Protein AF-A0A7S2NE89-F1 (afdb_monomer_lite)

Sequence (117 aa):
MARAVTEALWSLAANGDAECFIARRIFPSLPSYADHFTCAVPMTRIRDIAHRGDIPKHMKDEIKHTLQNKLHRCADPGDLVTLDKLMERVHREGSYSPAFVRELEIFHVELREFFNA

Radius of gyration: 17.18 Å; chains: 1; bounding box: 36×30×45 Å

pLDDT: mean 84.24, std 13.22, range [47.06, 95.75]

Organism: NCBI:txid327968

Foldseek 3Di:
DLVVVLVVLVVQLVPDDVSVVVSVLCQLVRPDPDPVSQDCPLLVLLVVLLVDPQDDPVLSVCSCPLANVCCVPPDDPCSLVVLVVVLVVCVVVVPGDPVSNVSSVVSSVSSCSNNVD

Secondary structure (DSSP, 8-state):
-HHHHHHHHHHHHTT-HHHHHHHHHHGGGS---STTT---HHHHHHHHHHT-TTS-HHHHHHHIIIIIHHHHHH--THHHHHHHHHHHHHHHH--S-HHHHHHHHHHHHHHHHHHT-

Structure (mmCIF, N/CA/C/O backbone):
data_AF-A0A7S2NE89-F1
#
_entry.id   AF-A0A7S2NE89-F1
#
loop_
_atom_site.group_PDB
_atom_site.id
_atom_site.type_symbol
_atom_site.label_atom_id
_atom_site.label_alt_id
_atom_site.label_comp_id
_atom_site.label_asym_id
_atom_site.label_entity_id
_atom_site.label_seq_id
_atom_site.pdbx_PDB_ins_code
_atom_site.Cartn_x
_atom_site.Cartn_y
_atom_site.Cartn_z
_atom_site.occupancy
_atom_site.B_iso_or_equiv
_atom_site.auth_seq_id
_atom_site.auth_comp_id
_atom_site.auth_asym_id
_atom_site.auth_atom_id
_atom_site.pdbx_PDB_model_num
ATOM 1 N N . MET A 1 1 ? 19.391 9.037 -21.451 1.00 52.28 1 MET A N 1
ATOM 2 C CA . MET A 1 1 ? 19.762 7.993 -20.468 1.00 52.28 1 MET A CA 1
ATOM 3 C C . MET A 1 1 ? 18.667 6.949 -20.275 1.00 52.28 1 MET A C 1
ATOM 5 O O . MET A 1 1 ? 18.974 5.789 -20.492 1.00 52.28 1 MET A O 1
ATOM 9 N N . ALA A 1 2 ? 17.414 7.318 -19.965 1.00 58.62 2 ALA A N 1
ATOM 10 C CA . ALA A 1 2 ? 16.331 6.351 -19.705 1.00 58.62 2 ALA A CA 1
ATOM 11 C C . ALA A 1 2 ? 16.148 5.279 -20.805 1.00 58.62 2 ALA A C 1
ATOM 13 O O . ALA A 1 2 ? 16.130 4.096 -20.495 1.00 58.62 2 ALA A O 1
ATOM 14 N N . ARG A 1 3 ? 16.149 5.669 -22.092 1.00 65.62 3 ARG A N 1
ATOM 15 C CA . ARG A 1 3 ? 15.989 4.733 -23.226 1.00 65.62 3 ARG A CA 1
ATOM 16 C C . ARG A 1 3 ? 17.047 3.622 -23.275 1.00 65.62 3 ARG A C 1
ATOM 18 O O . ARG A 1 3 ? 16.712 2.482 -23.558 1.00 65.62 3 ARG A O 1
ATOM 25 N N . ALA A 1 4 ? 18.303 3.946 -22.966 1.00 75.00 4 ALA A N 1
ATOM 26 C CA . ALA A 1 4 ? 19.394 2.971 -22.990 1.00 75.00 4 ALA A CA 1
ATOM 27 C C . ALA A 1 4 ? 19.259 1.935 -21.862 1.00 75.00 4 ALA A C 1
ATOM 29 O O . ALA A 1 4 ? 19.558 0.764 -22.061 1.00 75.00 4 ALA A O 1
ATOM 30 N N . VAL A 1 5 ? 18.759 2.360 -20.696 1.00 74.25 5 VAL A N 1
ATOM 31 C CA . VAL A 1 5 ? 18.491 1.466 -19.561 1.00 74.25 5 VAL A CA 1
ATOM 32 C C . VAL A 1 5 ? 17.315 0.540 -19.875 1.00 74.25 5 VAL A C 1
ATOM 34 O O . VAL A 1 5 ? 17.406 -0.662 -19.648 1.00 74.25 5 VAL A O 1
ATOM 37 N N . THR A 1 6 ? 16.239 1.072 -20.462 1.00 76.69 6 THR A N 1
ATOM 38 C CA . THR A 1 6 ? 15.075 0.272 -20.868 1.00 76.69 6 THR A CA 1
ATOM 39 C C . THR A 1 6 ? 15.431 -0.748 -21.955 1.00 76.69 6 THR A C 1
ATOM 41 O O . THR A 1 6 ? 15.019 -1.899 -21.858 1.00 76.69 6 THR A O 1
ATOM 44 N N . GLU A 1 7 ? 16.229 -0.370 -22.960 1.00 83.06 7 GLU A N 1
ATOM 45 C CA . GLU A 1 7 ? 16.689 -1.299 -24.006 1.00 83.06 7 GLU A CA 1
ATOM 46 C C . GLU A 1 7 ? 17.625 -2.384 -23.452 1.00 83.06 7 GLU A C 1
ATOM 48 O O . GLU A 1 7 ? 17.502 -3.550 -23.828 1.00 83.06 7 GLU A O 1
ATOM 53 N N . ALA A 1 8 ? 18.501 -2.045 -22.500 1.00 85.25 8 ALA A N 1
ATOM 54 C CA . ALA A 1 8 ? 19.349 -3.028 -21.827 1.00 85.25 8 ALA A CA 1
ATOM 55 C C . ALA A 1 8 ? 18.532 -4.040 -21.002 1.00 85.25 8 ALA A C 1
ATOM 57 O O . ALA A 1 8 ? 18.834 -5.231 -21.020 1.00 85.25 8 ALA A O 1
ATOM 58 N N . LEU A 1 9 ? 17.471 -3.593 -20.323 1.00 84.00 9 LEU A N 1
ATOM 59 C CA . LEU A 1 9 ? 16.569 -4.469 -19.566 1.00 84.00 9 LEU A CA 1
ATOM 60 C C . LEU A 1 9 ? 15.722 -5.375 -20.459 1.00 84.00 9 LEU A C 1
ATOM 62 O O . LEU A 1 9 ? 15.516 -6.537 -20.118 1.00 84.00 9 LEU A O 1
ATOM 66 N N . TRP A 1 10 ? 15.276 -4.883 -21.616 1.00 85.88 10 TRP A N 1
ATOM 67 C CA . TRP A 1 10 ? 14.619 -5.728 -22.615 1.00 85.88 10 TRP A CA 1
ATOM 68 C C . TRP A 1 10 ? 15.562 -6.779 -23.197 1.00 85.88 10 TRP A C 1
ATOM 70 O O . TRP A 1 10 ? 15.166 -7.931 -23.350 1.00 85.88 10 TRP A O 1
ATOM 80 N N . SER A 1 11 ? 16.814 -6.401 -23.463 1.00 90.69 11 SER A N 1
ATOM 81 C CA . SER A 1 11 ? 17.854 -7.335 -23.899 1.00 90.69 11 SER A CA 1
ATOM 82 C C . SER A 1 11 ? 18.132 -8.406 -22.837 1.00 90.69 11 SER A C 1
ATOM 84 O O . SER A 1 11 ? 18.209 -9.587 -23.158 1.00 90.69 11 SER A O 1
ATOM 86 N N . LEU A 1 12 ? 18.182 -8.020 -21.556 1.00 88.00 12 LEU A N 1
ATOM 87 C CA . LEU A 1 12 ? 18.294 -8.962 -20.441 1.00 88.00 12 LEU A CA 1
ATOM 88 C C . LEU A 1 12 ? 17.102 -9.930 -20.404 1.00 88.00 12 LEU A C 1
ATOM 90 O O . LEU A 1 12 ? 17.303 -11.138 -20.342 1.00 88.00 12 LEU A O 1
ATOM 94 N N . ALA A 1 13 ? 15.873 -9.415 -20.490 1.00 86.81 13 ALA A N 1
ATOM 95 C CA . ALA A 1 13 ? 14.650 -10.214 -20.398 1.00 86.81 13 ALA A CA 1
ATOM 96 C C . ALA A 1 13 ? 14.521 -11.287 -21.493 1.00 86.81 13 ALA A C 1
ATOM 98 O O . ALA A 1 13 ? 13.824 -12.278 -21.290 1.00 86.81 13 ALA A O 1
ATOM 99 N N . ALA A 1 14 ? 15.172 -11.094 -22.644 1.00 90.25 14 ALA A N 1
ATOM 100 C CA . ALA A 1 14 ? 15.155 -12.037 -23.759 1.00 90.25 14 ALA A CA 1
ATOM 101 C C . ALA A 1 14 ? 16.075 -13.258 -23.558 1.00 90.25 14 ALA A C 1
ATOM 103 O O . ALA A 1 14 ? 16.007 -14.198 -24.348 1.00 90.25 14 ALA A O 1
ATOM 104 N N . ASN A 1 15 ? 16.923 -13.259 -22.524 1.00 90.88 15 ASN A N 1
ATOM 105 C CA . ASN A 1 15 ? 17.956 -14.282 -22.341 1.00 90.88 15 ASN A CA 1
ATOM 106 C C . ASN A 1 15 ? 17.464 -15.567 -21.656 1.00 90.88 15 ASN A C 1
ATOM 108 O O . ASN A 1 15 ? 18.140 -16.590 -21.752 1.00 90.88 15 ASN A O 1
ATOM 112 N N . GLY A 1 16 ? 16.303 -15.542 -20.997 1.00 87.81 16 GLY A N 1
ATOM 113 C CA . GLY A 1 16 ? 15.769 -16.707 -20.292 1.00 87.81 16 GLY A CA 1
ATOM 114 C C . GLY A 1 16 ? 14.691 -16.362 -19.268 1.00 87.81 16 GLY A C 1
ATOM 115 O O . GLY A 1 16 ? 14.394 -15.194 -19.010 1.00 87.81 16 GLY A O 1
ATOM 116 N N . ASP A 1 17 ? 14.083 -17.392 -18.675 1.00 82.50 17 ASP A N 1
ATOM 117 C CA . ASP A 1 17 ? 12.978 -17.233 -17.719 1.00 82.50 17 ASP A CA 1
ATOM 118 C C . ASP A 1 17 ? 13.415 -16.533 -16.423 1.00 82.50 17 ASP A C 1
ATOM 120 O O . ASP A 1 17 ? 12.673 -15.716 -15.869 1.00 82.50 17 ASP A O 1
ATOM 124 N N . ALA A 1 18 ? 14.631 -16.817 -15.950 1.00 83.56 18 ALA A N 1
ATOM 125 C CA . ALA A 1 18 ? 15.189 -16.192 -14.754 1.00 83.56 18 ALA A CA 1
ATOM 126 C C . ALA A 1 18 ? 15.463 -14.698 -14.989 1.00 83.56 18 ALA A C 1
ATOM 128 O O . ALA A 1 18 ? 15.107 -13.850 -14.170 1.00 83.56 18 ALA A O 1
ATOM 129 N N . GLU A 1 19 ? 16.031 -14.357 -16.140 1.00 87.62 19 GLU A N 1
ATOM 130 C CA . GLU A 1 19 ? 16.321 -12.991 -16.552 1.00 87.62 19 GLU A CA 1
ATOM 131 C C . GLU A 1 19 ? 15.036 -12.206 -16.833 1.00 87.62 19 GLU A C 1
ATOM 133 O O . GLU A 1 19 ? 14.932 -11.033 -16.468 1.00 87.62 19 GLU A O 1
ATOM 138 N N . CYS A 1 20 ? 14.014 -12.861 -17.393 1.00 77.19 20 CYS A N 1
ATOM 139 C CA . CYS A 1 20 ? 12.679 -12.293 -17.553 1.00 77.19 20 CYS A CA 1
ATOM 140 C C . CYS A 1 20 ? 12.040 -11.969 -16.193 1.00 77.19 20 CYS A C 1
ATOM 142 O O . CYS A 1 20 ? 11.472 -10.888 -16.011 1.00 77.19 20 CYS A O 1
ATOM 144 N N . PHE A 1 21 ? 12.167 -12.864 -15.209 1.00 79.56 21 PHE A N 1
ATOM 145 C CA . PHE A 1 21 ? 11.697 -12.624 -13.844 1.00 79.56 21 PHE A CA 1
ATOM 146 C C . PHE A 1 21 ? 12.410 -11.431 -13.184 1.00 79.56 21 PHE A C 1
ATOM 148 O O . PHE A 1 21 ? 11.752 -10.568 -12.600 1.00 79.56 21 PHE A O 1
ATOM 155 N N . ILE A 1 22 ? 13.736 -11.336 -13.326 1.00 82.88 22 ILE A N 1
ATOM 156 C CA . ILE A 1 22 ? 14.534 -10.215 -12.803 1.00 82.88 22 ILE A CA 1
ATOM 157 C C . ILE A 1 22 ? 14.135 -8.898 -13.482 1.00 82.88 22 ILE A C 1
ATOM 159 O O . ILE A 1 22 ? 13.887 -7.903 -12.802 1.00 82.88 22 ILE A O 1
ATOM 163 N N . ALA A 1 23 ? 14.001 -8.882 -14.810 1.00 84.62 23 ALA A N 1
ATOM 164 C CA . ALA A 1 23 ? 13.596 -7.686 -15.543 1.00 84.62 23 ALA A CA 1
ATOM 165 C C . ALA A 1 23 ? 12.205 -7.196 -15.106 1.00 84.62 23 ALA A C 1
ATOM 167 O O . ALA A 1 23 ? 12.025 -6.002 -14.873 1.00 84.62 23 ALA A O 1
ATOM 168 N N . ARG A 1 24 ? 11.241 -8.107 -14.893 1.00 75.31 24 ARG A N 1
ATOM 169 C CA . ARG A 1 24 ? 9.901 -7.779 -14.362 1.00 75.31 24 ARG A CA 1
ATOM 170 C C . ARG A 1 24 ? 9.932 -7.128 -12.980 1.00 75.31 24 ARG A C 1
ATOM 172 O O . ARG A 1 24 ? 9.042 -6.342 -12.682 1.00 75.31 24 ARG A O 1
ATOM 179 N N . ARG A 1 25 ? 10.931 -7.438 -12.149 1.00 79.81 25 ARG A N 1
ATOM 180 C CA . ARG A 1 25 ? 11.127 -6.802 -10.835 1.00 79.81 25 ARG A CA 1
ATOM 181 C C . ARG A 1 25 ? 11.728 -5.401 -10.947 1.00 79.81 25 ARG A C 1
ATOM 183 O O . ARG A 1 25 ? 11.393 -4.552 -10.138 1.00 79.81 25 ARG A O 1
ATOM 190 N N . ILE A 1 26 ? 12.587 -5.162 -11.938 1.00 79.94 26 ILE A N 1
ATOM 191 C CA . ILE A 1 26 ? 13.295 -3.883 -12.121 1.00 79.94 26 ILE A CA 1
ATOM 192 C C . ILE A 1 26 ? 12.453 -2.871 -12.911 1.00 79.94 26 ILE A C 1
ATOM 194 O O . ILE A 1 26 ? 12.540 -1.669 -12.677 1.00 79.94 26 ILE A O 1
ATOM 198 N N . PHE A 1 27 ? 11.632 -3.337 -13.854 1.00 73.00 27 PHE A N 1
ATOM 199 C CA . PHE A 1 27 ? 10.820 -2.486 -14.725 1.00 73.00 27 PHE A CA 1
ATOM 200 C C . PHE A 1 27 ? 9.916 -1.478 -13.979 1.00 73.00 27 PHE A C 1
ATOM 202 O O . PHE A 1 27 ? 9.929 -0.311 -14.367 1.00 73.00 27 PHE A O 1
ATOM 209 N N . PRO A 1 28 ? 9.185 -1.858 -12.912 1.00 69.44 28 PRO A N 1
ATOM 210 C CA . PRO A 1 28 ? 8.387 -0.924 -12.107 1.00 69.44 28 PRO A CA 1
ATOM 211 C C . PRO A 1 28 ? 9.225 0.090 -11.313 1.00 69.44 28 PRO A C 1
ATOM 213 O O . PRO A 1 28 ? 8.739 1.164 -10.974 1.00 69.44 28 PRO A O 1
ATOM 216 N N . SER A 1 29 ? 10.489 -0.238 -11.024 1.00 69.06 29 SER A N 1
ATOM 217 C CA . SER A 1 29 ? 11.436 0.636 -10.321 1.00 69.06 29 SER A CA 1
ATOM 218 C C . SER A 1 29 ? 12.041 1.711 -11.220 1.00 69.06 29 SER A C 1
ATOM 220 O O . SER A 1 29 ? 12.646 2.669 -10.735 1.00 69.06 29 SER A O 1
ATOM 222 N N . LEU A 1 30 ? 11.923 1.550 -12.541 1.00 67.19 30 LEU A N 1
ATOM 223 C CA . LEU A 1 30 ? 12.339 2.573 -13.483 1.00 67.19 30 LEU A CA 1
ATOM 224 C C . LEU A 1 30 ? 11.302 3.699 -13.505 1.00 67.19 30 LEU A C 1
ATOM 226 O O . LEU A 1 30 ? 10.107 3.422 -13.581 1.00 67.19 30 LEU A O 1
ATOM 230 N N . PRO A 1 31 ? 11.730 4.973 -13.524 1.00 55.16 31 PRO A N 1
ATOM 231 C CA . PRO A 1 31 ? 10.815 6.090 -13.694 1.00 55.16 31 PRO A CA 1
ATOM 232 C C . PRO A 1 31 ? 10.163 5.992 -15.078 1.00 55.16 31 PRO A C 1
ATOM 234 O O . PRO A 1 31 ? 10.752 6.371 -16.093 1.00 55.16 31 PRO A O 1
ATOM 237 N N . SER A 1 32 ? 8.954 5.441 -15.122 1.00 51.84 32 SER A N 1
ATOM 238 C CA . SER A 1 32 ? 8.167 5.269 -16.333 1.00 51.84 32 SER A CA 1
ATOM 239 C C . SER A 1 32 ? 6.744 5.742 -16.076 1.00 51.84 32 SER A C 1
ATOM 241 O O . SER A 1 32 ? 6.059 5.248 -15.189 1.00 51.84 32 SER A O 1
ATOM 243 N N . TYR A 1 33 ? 6.303 6.711 -16.875 1.00 47.06 33 TYR A N 1
ATOM 244 C CA . TYR A 1 33 ? 4.945 7.260 -16.849 1.00 47.06 33 TYR A CA 1
ATOM 245 C C . TYR A 1 33 ? 3.936 6.392 -17.628 1.00 47.06 33 TYR A C 1
ATOM 247 O O . TYR A 1 33 ? 2.855 6.872 -17.954 1.00 47.06 33 TYR A O 1
ATOM 255 N N . ALA A 1 34 ? 4.287 5.154 -18.002 1.00 51.22 34 ALA A N 1
ATOM 256 C CA . ALA A 1 34 ? 3.401 4.274 -18.763 1.00 51.22 34 ALA A CA 1
ATOM 257 C C . ALA A 1 34 ? 2.659 3.286 -17.847 1.00 51.22 34 ALA A C 1
ATOM 259 O O . ALA A 1 34 ? 3.277 2.628 -17.012 1.00 51.22 34 ALA A O 1
ATOM 260 N N . ASP A 1 35 ? 1.348 3.136 -18.063 1.00 47.28 35 ASP A N 1
ATOM 261 C CA . ASP A 1 35 ? 0.408 2.434 -17.168 1.00 47.28 35 ASP A CA 1
ATOM 262 C C . ASP A 1 35 ? 0.765 0.968 -16.845 1.00 47.28 35 ASP A C 1
ATOM 264 O O . ASP A 1 35 ? 0.370 0.428 -15.815 1.00 47.28 35 ASP A O 1
ATOM 268 N N . HIS A 1 36 ? 1.540 0.300 -17.701 1.00 48.81 36 HIS A N 1
ATOM 269 C CA . HIS A 1 36 ? 1.990 -1.081 -17.476 1.00 48.81 36 HIS A CA 1
ATOM 270 C C . HIS A 1 36 ? 3.199 -1.192 -16.531 1.00 48.81 36 HIS A C 1
ATOM 272 O O . HIS A 1 36 ? 3.551 -2.298 -16.124 1.00 48.81 36 HIS A O 1
ATOM 278 N N . PHE A 1 37 ? 3.821 -0.065 -16.172 1.00 49.16 37 PHE A N 1
ATOM 279 C CA . PHE A 1 37 ? 4.870 0.030 -15.153 1.00 49.16 37 PHE A CA 1
ATOM 280 C C . PHE A 1 37 ? 4.384 0.708 -13.864 1.00 49.16 37 PHE A C 1
ATOM 282 O O . PHE A 1 37 ? 5.104 0.712 -12.870 1.00 49.16 37 PHE A O 1
ATOM 289 N N . THR A 1 38 ? 3.163 1.252 -13.843 1.00 51.03 38 THR A N 1
ATOM 290 C CA . THR A 1 38 ? 2.572 1.850 -12.642 1.00 51.03 38 THR A CA 1
ATOM 291 C C . THR A 1 38 ? 1.912 0.779 -11.774 1.00 51.03 38 THR A C 1
ATOM 293 O O . THR A 1 38 ? 0.938 0.147 -12.182 1.00 51.03 38 THR A O 1
ATOM 296 N N . CYS A 1 39 ? 2.402 0.578 -10.550 1.00 57.09 39 CYS A N 1
ATOM 297 C CA . CYS A 1 39 ? 1.754 -0.309 -9.584 1.00 57.09 39 CYS A CA 1
ATOM 298 C C . CYS A 1 39 ? 0.618 0.442 -8.861 1.00 57.09 39 CYS A C 1
ATOM 300 O O . CYS A 1 39 ? 0.846 1.162 -7.893 1.00 57.09 39 CYS A O 1
ATOM 302 N N . ALA A 1 40 ? -0.624 0.284 -9.334 1.00 61.56 40 ALA A N 1
ATOM 303 C CA . ALA A 1 40 ? -1.819 0.869 -8.702 1.00 61.56 40 ALA A CA 1
ATOM 304 C C . ALA A 1 40 ? -2.331 0.075 -7.476 1.00 61.56 40 ALA A C 1
ATOM 306 O O . ALA A 1 40 ? -3.296 0.475 -6.813 1.00 61.56 40 ALA A O 1
ATOM 307 N N . VAL A 1 41 ? -1.704 -1.066 -7.179 1.00 68.12 41 VAL A N 1
ATOM 308 C CA . VAL A 1 41 ? -2.140 -2.024 -6.153 1.00 68.12 41 VAL A CA 1
ATOM 309 C C . VAL A 1 41 ? -2.136 -1.429 -4.733 1.00 68.12 41 VAL A C 1
ATOM 311 O O . VAL A 1 41 ? -3.195 -1.439 -4.101 1.00 68.12 41 VAL A O 1
ATOM 314 N N . PRO A 1 42 ? -1.052 -0.798 -4.233 1.00 78.44 42 PRO A N 1
ATOM 315 C CA . PRO A 1 42 ? -1.062 -0.242 -2.877 1.00 78.44 42 PRO A CA 1
ATOM 316 C C . PRO A 1 42 ? -2.116 0.861 -2.702 1.00 78.44 42 PRO A C 1
ATOM 318 O O . PRO A 1 42 ? -2.735 0.970 -1.644 1.00 78.44 42 PRO A O 1
ATOM 321 N N . MET A 1 43 ? -2.390 1.654 -3.747 1.00 85.44 43 MET A N 1
ATOM 322 C CA . MET A 1 43 ? -3.365 2.753 -3.691 1.00 85.44 43 MET A CA 1
ATOM 323 C C . MET A 1 43 ? -4.810 2.265 -3.567 1.00 85.44 43 MET A C 1
ATOM 325 O O . MET A 1 43 ? -5.638 2.932 -2.938 1.00 85.44 43 MET A O 1
ATOM 329 N N . THR A 1 44 ? -5.120 1.113 -4.159 1.00 88.00 44 THR A N 1
ATOM 330 C CA . THR A 1 44 ? -6.438 0.481 -4.030 1.00 88.00 44 THR A CA 1
ATOM 331 C C . THR A 1 44 ? -6.575 -0.233 -2.687 1.00 88.00 44 THR A C 1
ATOM 333 O O . THR A 1 44 ? -7.603 -0.072 -2.029 1.00 88.00 44 THR A O 1
ATOM 336 N N . ARG A 1 45 ? -5.519 -0.897 -2.199 1.00 93.00 45 ARG A N 1
ATOM 337 C CA . ARG A 1 45 ? -5.546 -1.573 -0.894 1.00 93.00 45 ARG A CA 1
ATOM 338 C C . ARG A 1 45 ? -5.697 -0.611 0.283 1.00 93.00 45 ARG A C 1
ATOM 340 O O . ARG A 1 45 ? -6.546 -0.843 1.141 1.00 93.00 45 ARG A O 1
ATOM 347 N N . ILE A 1 46 ? -4.954 0.500 0.319 1.00 94.38 46 ILE A N 1
ATOM 348 C CA . ILE A 1 4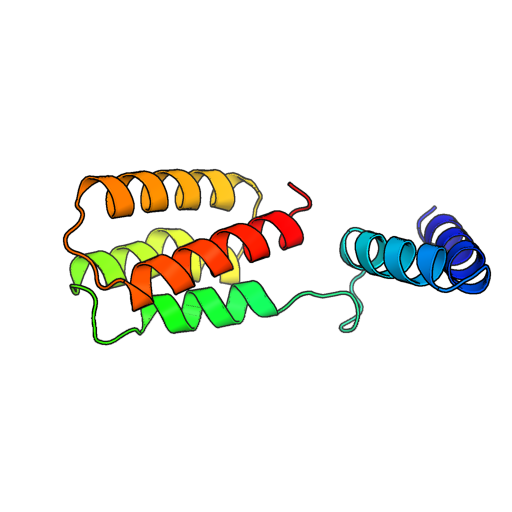6 ? -5.079 1.477 1.419 1.00 94.38 46 ILE A CA 1
ATOM 349 C C . ILE A 1 46 ? -6.484 2.081 1.505 1.00 94.38 46 ILE A C 1
ATOM 351 O O . ILE A 1 46 ? -7.008 2.297 2.599 1.00 94.38 46 ILE A O 1
ATOM 355 N N . ARG A 1 47 ? -7.124 2.307 0.351 1.00 93.19 47 ARG A N 1
ATOM 356 C CA . ARG A 1 47 ? -8.520 2.744 0.281 1.00 93.19 47 ARG A CA 1
ATOM 357 C C . ARG A 1 47 ? -9.430 1.708 0.937 1.00 93.19 47 ARG A C 1
ATOM 359 O O . ARG A 1 47 ? -10.248 2.064 1.781 1.00 93.19 47 ARG A O 1
ATOM 366 N N . ASP A 1 48 ? -9.282 0.441 0.571 1.00 94.38 48 ASP A N 1
ATOM 367 C CA . ASP A 1 48 ? -10.144 -0.627 1.076 1.00 94.38 48 ASP A CA 1
ATOM 368 C C . ASP A 1 48 ? -9.942 -0.843 2.587 1.00 94.38 48 ASP A C 1
ATOM 370 O O . ASP A 1 48 ? -10.924 -0.958 3.323 1.00 94.38 48 ASP A O 1
ATOM 374 N N . ILE A 1 49 ? -8.696 -0.772 3.075 1.00 94.44 49 ILE A N 1
ATOM 375 C CA . ILE A 1 49 ? -8.354 -0.814 4.506 1.00 94.44 49 ILE A CA 1
ATOM 376 C C . ILE A 1 49 ? -9.055 0.311 5.284 1.00 94.44 49 ILE A C 1
ATOM 378 O O . ILE A 1 49 ? -9.676 0.048 6.317 1.00 94.44 49 ILE A O 1
ATOM 382 N N . ALA A 1 50 ? -9.014 1.551 4.789 1.00 93.81 50 ALA A N 1
ATOM 383 C CA . ALA A 1 50 ? -9.636 2.700 5.453 1.00 93.81 50 ALA A CA 1
ATOM 384 C C . ALA A 1 50 ? -11.174 2.605 5.538 1.00 93.81 50 ALA A C 1
ATOM 386 O O . ALA A 1 50 ? -11.798 3.227 6.404 1.00 93.81 50 ALA A O 1
ATOM 387 N N . HIS A 1 51 ? -11.799 1.813 4.662 1.00 93.38 51 HIS A N 1
ATOM 388 C CA . HIS A 1 51 ? -13.250 1.617 4.617 1.00 93.38 51 HIS A CA 1
ATOM 389 C C . HIS A 1 51 ? -13.743 0.345 5.324 1.00 93.38 51 HIS A C 1
ATOM 391 O O . HIS A 1 51 ? -14.954 0.121 5.392 1.00 93.38 51 HIS A O 1
ATOM 397 N N . ARG A 1 52 ? -12.851 -0.468 5.902 1.00 93.38 52 ARG A N 1
ATOM 398 C CA . ARG A 1 52 ? -13.206 -1.736 6.557 1.00 93.38 52 ARG A CA 1
ATOM 399 C C . ARG A 1 52 ? -14.236 -1.589 7.673 1.00 93.38 52 ARG A C 1
ATOM 401 O O . ARG A 1 52 ? -14.186 -0.654 8.459 1.00 93.38 52 ARG A O 1
ATOM 408 N N . GLY A 1 53 ? -15.164 -2.537 7.797 1.00 93.44 53 GLY A N 1
ATOM 409 C CA . GLY A 1 53 ? -16.211 -2.527 8.832 1.00 93.44 53 GLY A CA 1
ATOM 410 C C . GLY A 1 53 ? -15.742 -2.926 10.237 1.00 93.44 53 GLY A C 1
ATOM 411 O O . GLY A 1 53 ? -16.389 -2.567 11.213 1.00 93.44 53 GLY A O 1
ATOM 412 N N . ASP A 1 54 ? -14.617 -3.628 10.338 1.00 92.94 54 ASP A N 1
ATOM 413 C CA . ASP A 1 54 ? -14.144 -4.339 11.532 1.00 92.94 54 ASP A CA 1
ATOM 414 C C . ASP A 1 54 ? -13.037 -3.607 12.311 1.00 92.94 54 ASP A C 1
ATOM 416 O O . ASP A 1 54 ? -12.374 -4.209 13.154 1.00 92.94 54 ASP A O 1
ATOM 420 N N . ILE A 1 55 ? -12.850 -2.308 12.055 1.00 93.31 55 ILE A N 1
ATOM 421 C CA . ILE A 1 55 ? -11.951 -1.438 12.825 1.00 93.31 55 ILE A CA 1
ATOM 422 C C . ILE A 1 55 ? -12.709 -0.257 13.455 1.00 93.31 55 ILE A C 1
ATOM 424 O O . ILE A 1 55 ? -13.686 0.230 12.873 1.00 93.31 55 ILE A O 1
ATOM 428 N N . PRO A 1 56 ? -12.275 0.245 14.629 1.00 93.00 56 PRO A N 1
ATOM 429 C CA . PRO A 1 56 ? -12.879 1.410 15.270 1.00 93.00 56 PRO A CA 1
ATOM 430 C C . PRO A 1 56 ? -12.847 2.665 14.387 1.00 93.00 56 PRO A C 1
ATOM 432 O O . PRO A 1 56 ? -11.920 2.867 13.605 1.00 93.00 56 PRO A O 1
ATOM 435 N N . LYS A 1 57 ? -13.820 3.571 14.563 1.00 93.25 57 LYS A N 1
ATOM 436 C CA . LYS A 1 57 ? -13.903 4.818 13.776 1.00 93.25 57 LYS A CA 1
ATOM 437 C C . LYS A 1 57 ? -12.629 5.668 13.861 1.00 93.25 57 LYS A C 1
ATOM 439 O O . LYS A 1 57 ? -12.173 6.153 12.835 1.00 93.25 57 LYS A O 1
ATOM 444 N N . HIS A 1 58 ? -12.052 5.824 15.054 1.00 91.50 58 HIS A N 1
ATOM 445 C CA . HIS A 1 58 ? -10.834 6.622 15.226 1.00 91.50 58 HIS A CA 1
ATOM 446 C C . HIS A 1 58 ? -9.667 6.064 14.391 1.00 91.50 58 HIS A C 1
ATOM 448 O O . HIS A 1 58 ? -8.944 6.830 13.765 1.00 91.50 58 HIS A O 1
ATOM 454 N N . MET A 1 59 ? -9.548 4.734 14.312 1.00 93.81 59 MET A N 1
ATOM 455 C CA . MET A 1 59 ? -8.531 4.057 13.512 1.00 93.81 59 MET A CA 1
ATOM 456 C C . MET A 1 59 ? -8.753 4.282 12.011 1.00 93.81 59 MET A C 1
ATOM 458 O O . MET A 1 59 ? -7.803 4.561 11.286 1.00 93.81 59 MET A O 1
ATOM 462 N N . LYS A 1 60 ? -10.009 4.235 11.541 1.00 94.50 60 LYS A N 1
ATOM 463 C CA . LYS A 1 60 ? -10.352 4.577 10.145 1.00 94.50 60 LYS A CA 1
ATOM 464 C C . LYS A 1 60 ? -9.948 5.999 9.797 1.00 94.50 60 LYS A C 1
ATOM 466 O O . LYS A 1 60 ? -9.339 6.229 8.756 1.00 94.50 60 LYS A O 1
ATOM 471 N N . ASP A 1 61 ? -10.323 6.943 10.658 1.00 94.56 61 ASP A N 1
ATOM 472 C CA . ASP A 1 61 ? -10.061 8.362 10.442 1.00 94.56 61 ASP A CA 1
ATOM 473 C C . ASP A 1 61 ? -8.551 8.612 10.381 1.00 94.56 61 ASP A C 1
ATOM 475 O O . ASP A 1 61 ? -8.076 9.311 9.486 1.00 94.56 61 ASP A O 1
ATOM 479 N N . GLU A 1 62 ? -7.783 7.980 11.267 1.00 94.25 62 GLU A N 1
ATOM 480 C CA . GLU A 1 62 ? -6.331 8.067 11.231 1.00 94.25 62 GLU A CA 1
ATOM 481 C C . GLU A 1 62 ? -5.754 7.520 9.927 1.00 94.25 62 GLU A C 1
ATOM 483 O O . GLU A 1 62 ? -5.112 8.282 9.212 1.00 94.25 62 GLU A O 1
ATOM 488 N N . ILE A 1 63 ? -6.046 6.267 9.558 1.00 95.06 63 ILE A N 1
ATOM 489 C CA . ILE A 1 63 ? -5.556 5.654 8.309 1.00 95.06 63 ILE A CA 1
ATOM 490 C C . ILE A 1 63 ? -5.892 6.536 7.099 1.00 95.06 63 ILE A C 1
ATOM 492 O O . ILE A 1 63 ? -5.045 6.784 6.236 1.00 95.06 63 ILE A O 1
ATOM 496 N N . LYS A 1 64 ? -7.118 7.063 7.047 1.00 94.88 64 LYS A N 1
ATOM 497 C CA . LYS A 1 64 ? -7.565 7.947 5.971 1.00 94.88 64 LYS A CA 1
ATOM 498 C C . LYS A 1 64 ? -6.739 9.232 5.902 1.00 94.88 64 LYS A C 1
ATOM 500 O O . LYS A 1 64 ? -6.322 9.648 4.820 1.00 94.88 64 LYS A O 1
ATOM 505 N N . HIS A 1 65 ? -6.554 9.908 7.032 1.00 94.12 65 HIS A N 1
ATOM 506 C CA . HIS A 1 65 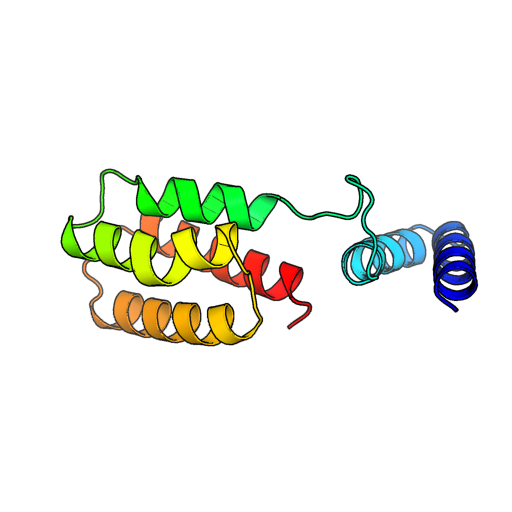? -5.962 11.244 7.062 1.00 94.12 65 HIS A CA 1
ATOM 507 C C . HIS A 1 65 ? -4.433 11.240 7.065 1.00 94.12 65 HIS A C 1
ATOM 509 O O . HIS A 1 65 ? -3.845 12.171 6.513 1.00 94.12 65 HIS A O 1
ATOM 515 N N . THR A 1 66 ? -3.795 10.223 7.643 1.00 91.69 66 THR A N 1
ATOM 516 C CA . THR A 1 66 ? -2.333 10.150 7.764 1.00 91.69 66 THR A CA 1
ATOM 517 C C . THR A 1 66 ? -1.675 9.393 6.618 1.00 91.69 66 THR A C 1
ATOM 519 O O . THR A 1 66 ? -0.550 9.741 6.275 1.00 91.69 66 THR A O 1
ATOM 522 N N . LEU A 1 67 ? -2.370 8.428 6.001 1.00 93.75 67 LEU A N 1
ATOM 523 C CA . LEU A 1 67 ? -1.837 7.605 4.911 1.00 93.75 67 LEU A CA 1
ATOM 524 C C . LEU A 1 67 ? -2.626 7.780 3.612 1.00 93.75 67 LEU A C 1
ATOM 526 O O . LEU A 1 67 ? -2.097 8.334 2.654 1.00 93.75 67 LEU A O 1
ATOM 530 N N . GLN A 1 68 ? -3.897 7.364 3.561 1.00 93.81 68 GLN A N 1
ATOM 531 C CA . GLN A 1 68 ? -4.654 7.281 2.299 1.00 93.81 68 GLN A CA 1
ATOM 532 C C . GLN A 1 68 ? -4.671 8.610 1.524 1.00 93.81 68 GLN A C 1
ATOM 534 O O . GLN A 1 68 ? -4.311 8.655 0.350 1.00 93.81 68 GLN A O 1
ATOM 539 N N . ASN A 1 69 ? -5.080 9.704 2.175 1.00 93.31 69 ASN A N 1
ATOM 540 C CA . ASN A 1 69 ? -5.192 11.012 1.525 1.00 93.31 69 ASN A CA 1
ATOM 541 C C . ASN A 1 69 ? -3.840 11.555 1.053 1.00 93.31 69 ASN A C 1
ATOM 543 O O . ASN A 1 69 ? -3.810 12.309 0.081 1.00 93.31 69 ASN A O 1
ATOM 547 N N . LYS A 1 70 ? -2.750 11.229 1.758 1.00 90.69 70 LYS A N 1
ATOM 548 C CA . LYS A 1 70 ? -1.401 11.631 1.357 1.00 90.69 70 LYS A CA 1
ATOM 549 C C . LYS A 1 70 ? -0.947 10.832 0.152 1.00 90.69 70 LYS A C 1
ATOM 551 O O . LYS A 1 70 ? -0.681 11.437 -0.877 1.00 90.69 70 LYS A O 1
ATOM 556 N N . LEU A 1 71 ? -0.998 9.506 0.240 1.00 90.81 71 LEU A N 1
ATOM 557 C CA . LEU A 1 71 ? -0.610 8.600 -0.837 1.00 90.81 71 LEU A CA 1
ATOM 558 C C . LEU A 1 71 ? -1.354 8.896 -2.149 1.00 90.81 71 LEU A C 1
ATOM 560 O O . LEU A 1 71 ? -0.759 8.876 -3.220 1.00 90.81 71 LEU A O 1
ATOM 564 N N . HIS A 1 72 ? -2.642 9.253 -2.085 1.00 88.12 72 HIS A N 1
ATOM 565 C CA . HIS A 1 72 ? -3.427 9.612 -3.276 1.00 88.12 72 HIS A CA 1
ATOM 566 C C . HIS A 1 72 ? -3.137 11.008 -3.846 1.00 88.12 72 HIS A C 1
ATOM 568 O O . HIS A 1 72 ? -3.540 11.289 -4.972 1.00 88.12 72 HIS A O 1
ATOM 574 N N . ARG A 1 73 ? -2.492 11.904 -3.090 1.00 87.25 73 ARG A N 1
ATOM 575 C CA . ARG A 1 73 ? -2.175 13.273 -3.537 1.00 87.25 73 ARG A CA 1
ATOM 576 C C . ARG A 1 73 ? -0.706 13.425 -3.910 1.00 87.25 73 ARG A C 1
ATOM 578 O O . ARG A 1 73 ? -0.400 13.950 -4.974 1.00 87.25 73 ARG A O 1
ATOM 585 N N . CYS A 1 74 ? 0.167 12.997 -3.007 1.00 85.38 74 CYS A N 1
ATOM 586 C CA . CYS A 1 74 ? 1.611 13.160 -3.051 1.00 85.38 74 CYS A CA 1
ATOM 587 C C . CYS A 1 74 ? 2.257 11.978 -2.304 1.00 85.38 74 CYS A C 1
ATOM 589 O O . CYS A 1 74 ? 2.649 12.142 -1.154 1.00 85.38 74 CYS A O 1
ATOM 591 N N . ALA A 1 75 ? 2.322 10.793 -2.918 1.00 85.19 75 ALA A N 1
ATOM 592 C CA . ALA A 1 75 ? 3.005 9.649 -2.313 1.00 85.19 75 ALA A CA 1
ATOM 593 C C . ALA A 1 75 ? 4.515 9.912 -2.212 1.00 85.19 75 ALA A C 1
ATOM 595 O O . ALA A 1 75 ? 5.154 10.230 -3.220 1.00 85.19 75 ALA A O 1
ATOM 596 N N . ASP A 1 76 ? 5.086 9.748 -1.020 1.00 84.25 76 ASP A N 1
ATOM 597 C CA . ASP A 1 76 ? 6.518 9.913 -0.779 1.00 84.25 76 ASP A CA 1
ATOM 598 C C . ASP A 1 76 ? 7.086 8.799 0.122 1.00 84.25 76 ASP A C 1
ATOM 600 O O . ASP A 1 76 ? 6.352 8.225 0.925 1.00 84.25 76 ASP A O 1
ATOM 604 N N . PRO A 1 77 ? 8.391 8.463 0.037 1.00 82.81 77 PRO A N 1
ATOM 605 C CA . PRO A 1 77 ? 8.970 7.391 0.854 1.00 82.81 77 PRO A CA 1
ATOM 606 C C . PRO A 1 77 ? 8.818 7.585 2.375 1.00 82.81 77 PRO A C 1
ATOM 608 O O . PRO A 1 77 ? 8.888 6.613 3.124 1.00 82.81 77 PRO A O 1
ATOM 611 N N . GLY A 1 78 ? 8.588 8.809 2.860 1.00 86.56 78 GLY A N 1
ATOM 612 C CA . GLY A 1 78 ? 8.263 9.088 4.260 1.00 86.56 78 GLY A CA 1
ATOM 613 C C . GLY A 1 78 ? 6.913 8.513 4.706 1.00 86.56 78 GLY A C 1
ATOM 614 O O . GLY A 1 78 ? 6.695 8.316 5.907 1.00 86.56 78 GLY A O 1
ATOM 615 N N . ASP A 1 79 ? 6.026 8.161 3.773 1.00 89.75 79 ASP A N 1
ATOM 616 C CA . ASP A 1 79 ? 4.790 7.438 4.069 1.00 89.75 79 ASP A CA 1
ATOM 617 C C . ASP A 1 79 ? 5.067 6.028 4.623 1.00 89.75 79 ASP A C 1
ATOM 619 O O . ASP A 1 79 ? 4.298 5.551 5.461 1.00 89.75 79 ASP A O 1
ATOM 623 N N . LEU A 1 80 ? 6.201 5.398 4.271 1.00 91.06 80 LEU A N 1
ATOM 624 C CA . LEU A 1 80 ? 6.629 4.127 4.877 1.00 91.06 80 LEU A CA 1
ATOM 625 C C . LEU A 1 80 ? 6.874 4.279 6.378 1.00 91.06 80 LEU A C 1
ATOM 627 O O . LEU A 1 80 ? 6.381 3.476 7.160 1.00 91.06 80 LEU A O 1
ATOM 631 N N . VAL A 1 81 ? 7.523 5.368 6.799 1.00 92.81 81 VAL A N 1
ATOM 632 C CA . VAL A 1 81 ? 7.752 5.663 8.225 1.00 92.81 81 VAL A CA 1
ATOM 633 C C . VAL A 1 81 ? 6.429 5.866 8.970 1.00 92.81 81 VAL A C 1
ATOM 635 O O . VAL A 1 81 ? 6.295 5.501 10.140 1.00 92.81 81 VAL A O 1
ATOM 638 N N . THR A 1 82 ? 5.437 6.467 8.310 1.00 94.38 82 THR A N 1
ATOM 639 C CA . THR A 1 82 ? 4.089 6.621 8.879 1.00 94.38 82 THR A CA 1
ATOM 640 C C . THR A 1 82 ? 3.404 5.263 9.032 1.00 94.38 82 THR A C 1
ATOM 642 O O . THR A 1 82 ? 2.790 5.000 10.068 1.00 94.38 82 THR A O 1
ATOM 645 N N . LEU A 1 83 ? 3.542 4.389 8.034 1.00 95.31 83 LEU A N 1
ATOM 646 C CA . LEU A 1 83 ? 2.982 3.044 8.063 1.00 95.31 83 LEU A CA 1
ATOM 647 C C . LEU A 1 83 ? 3.670 2.139 9.097 1.00 95.31 83 LEU A C 1
ATOM 649 O O . LEU A 1 83 ? 2.972 1.418 9.803 1.00 95.31 83 LEU A O 1
ATOM 653 N N . ASP A 1 84 ? 4.992 2.220 9.254 1.00 95.06 84 ASP A N 1
ATOM 654 C CA . ASP A 1 84 ? 5.752 1.477 10.270 1.00 95.06 84 ASP A CA 1
ATOM 655 C C . ASP A 1 84 ? 5.242 1.790 11.683 1.00 95.06 84 ASP A C 1
ATOM 657 O O . ASP A 1 84 ? 4.917 0.893 12.459 1.00 95.06 84 ASP A O 1
ATOM 661 N N . LYS A 1 85 ? 5.066 3.079 12.000 1.00 95.50 85 LYS A N 1
ATOM 662 C CA . LYS A 1 85 ? 4.523 3.516 13.298 1.00 95.50 85 LYS A CA 1
ATOM 663 C C . LYS A 1 85 ? 3.098 3.020 13.529 1.00 95.50 85 LYS A C 1
ATOM 665 O O . LYS A 1 85 ? 2.732 2.678 14.657 1.00 95.50 85 LYS A O 1
ATOM 670 N N . LEU A 1 86 ? 2.282 3.004 12.474 1.00 94.50 86 LEU A N 1
ATOM 671 C CA . LEU A 1 86 ? 0.926 2.469 12.538 1.00 94.50 86 LEU A CA 1
ATOM 672 C C . LEU A 1 86 ? 0.953 0.960 12.821 1.00 94.50 86 LEU A C 1
ATOM 674 O O . LEU A 1 86 ? 0.236 0.503 13.710 1.00 94.50 86 LEU A O 1
ATOM 678 N N . MET A 1 87 ? 1.802 0.213 12.113 1.00 95.19 87 MET A N 1
ATOM 679 C CA . MET A 1 87 ? 2.007 -1.227 12.285 1.00 95.19 87 MET A CA 1
ATOM 680 C C . MET A 1 87 ? 2.446 -1.575 13.710 1.00 95.19 87 MET A C 1
ATOM 682 O O . MET A 1 87 ? 1.800 -2.389 14.371 1.00 95.19 87 MET A O 1
ATOM 686 N N . GLU A 1 88 ? 3.468 -0.891 14.231 1.00 94.56 88 GLU A N 1
ATOM 687 C CA . GLU A 1 88 ? 3.943 -1.072 15.607 1.00 94.56 88 GLU A CA 1
ATOM 688 C C . GLU A 1 88 ? 2.824 -0.870 16.632 1.00 94.56 88 GLU A C 1
ATOM 690 O O . GLU A 1 88 ? 2.704 -1.618 17.606 1.00 94.56 88 GLU A O 1
ATOM 695 N N . ARG A 1 89 ? 1.977 0.145 16.426 1.00 92.69 89 ARG A N 1
ATOM 696 C CA . ARG A 1 89 ? 0.839 0.392 17.311 1.00 92.69 89 ARG A CA 1
ATOM 697 C C . ARG A 1 89 ? -0.215 -0.706 17.204 1.00 92.69 89 ARG A C 1
ATOM 699 O O . ARG A 1 89 ? -0.692 -1.164 18.240 1.00 92.69 89 ARG A O 1
ATOM 706 N N . VAL A 1 90 ? -0.565 -1.131 15.991 1.00 93.19 90 VAL A N 1
ATOM 707 C CA . VAL A 1 90 ? -1.543 -2.205 15.752 1.00 93.19 90 VAL A CA 1
ATOM 708 C C . VAL A 1 90 ? -1.112 -3.497 16.440 1.00 93.19 90 VAL A C 1
ATOM 710 O O . VAL A 1 90 ? -1.912 -4.109 17.149 1.00 93.19 90 VAL A O 1
ATOM 713 N N . HIS A 1 91 ? 0.158 -3.879 16.291 1.00 92.50 91 HIS A N 1
ATOM 714 C CA . HIS A 1 91 ? 0.715 -5.062 16.946 1.00 92.50 91 HIS A CA 1
ATOM 715 C C . HIS A 1 91 ? 0.781 -4.914 18.470 1.00 92.50 91 HIS A C 1
ATOM 717 O O . HIS A 1 91 ? 0.502 -5.876 19.180 1.00 92.50 91 HIS A O 1
ATOM 723 N N . ARG A 1 92 ? 1.085 -3.716 18.988 1.00 93.12 92 ARG A N 1
ATOM 724 C CA . ARG A 1 92 ? 1.116 -3.450 20.437 1.00 93.12 92 ARG A CA 1
ATOM 725 C C . ARG A 1 92 ? -0.266 -3.513 21.087 1.00 93.12 92 ARG A C 1
ATOM 727 O O . ARG A 1 92 ? -0.386 -3.997 22.207 1.00 93.12 92 ARG A O 1
ATOM 734 N N . GLU A 1 93 ? -1.294 -2.982 20.431 1.00 90.81 93 GLU A N 1
ATOM 735 C CA . GLU A 1 93 ? -2.651 -2.930 20.987 1.00 90.81 93 GLU A CA 1
ATOM 736 C C . GLU A 1 93 ? -3.362 -4.287 20.944 1.00 90.81 93 GLU A C 1
ATOM 738 O O . GLU A 1 93 ? -4.220 -4.541 21.787 1.00 90.81 93 GLU A O 1
ATOM 743 N N . GLY A 1 94 ? -3.036 -5.151 19.974 1.00 81.38 94 GLY A N 1
ATOM 744 C CA . GLY A 1 94 ? -3.448 -6.563 19.934 1.00 81.38 94 GLY A CA 1
ATOM 745 C C . GLY A 1 94 ? -4.960 -6.843 19.865 1.00 81.38 94 GLY A C 1
ATOM 746 O O . GLY A 1 94 ? -5.363 -8.002 19.868 1.00 81.38 94 GLY A O 1
ATOM 747 N N . SER A 1 95 ? -5.804 -5.810 19.802 1.00 88.62 95 SER A N 1
ATOM 748 C CA . SER A 1 95 ? -7.273 -5.905 19.843 1.00 88.62 95 SER A CA 1
ATOM 749 C C . SER A 1 95 ? -7.940 -5.843 18.465 1.00 88.62 95 SER A C 1
ATOM 751 O O . SER A 1 95 ? -9.165 -5.926 18.358 1.00 88.62 95 SER A O 1
ATOM 753 N N . TYR A 1 96 ? -7.149 -5.706 17.400 1.00 93.69 96 TYR A N 1
ATOM 754 C CA . TYR A 1 96 ? -7.649 -5.632 16.032 1.00 93.69 96 TYR A CA 1
ATOM 755 C C . TYR A 1 96 ? -7.907 -7.012 15.428 1.00 93.69 96 TYR A C 1
ATOM 757 O O . TYR A 1 96 ? -7.295 -8.011 15.807 1.00 93.69 96 TYR A O 1
ATOM 765 N N . SER A 1 97 ? -8.805 -7.071 14.442 1.00 94.25 97 SER A N 1
ATOM 766 C CA . SER A 1 97 ? -9.124 -8.331 13.776 1.00 94.25 97 SER A CA 1
ATOM 767 C C . SER A 1 97 ? -7.891 -8.894 13.039 1.00 94.25 97 SER A C 1
ATOM 769 O O . SER A 1 97 ? -7.167 -8.143 12.377 1.00 94.25 97 SER A O 1
ATOM 771 N N . PRO A 1 98 ? -7.670 -10.223 13.049 1.00 94.00 98 PRO A N 1
ATOM 772 C CA . PRO A 1 98 ? -6.575 -10.832 12.290 1.00 94.00 98 PRO A CA 1
ATOM 773 C C . PRO A 1 98 ? -6.652 -10.566 10.781 1.00 94.00 98 PRO A C 1
ATOM 775 O O . PRO A 1 98 ? -5.639 -10.598 10.089 1.00 94.00 98 PRO A O 1
ATOM 778 N N . ALA A 1 99 ? -7.859 -10.330 10.256 1.00 94.56 99 ALA A N 1
ATOM 779 C CA . ALA A 1 99 ? -8.067 -9.999 8.852 1.00 94.56 99 ALA A CA 1
ATOM 780 C C . ALA A 1 99 ? -7.585 -8.579 8.523 1.00 94.56 99 ALA A C 1
ATOM 782 O O . ALA A 1 99 ? -6.972 -8.379 7.482 1.00 94.56 99 ALA A O 1
ATOM 783 N N . PHE A 1 100 ? -7.825 -7.606 9.407 1.00 95.56 100 PHE A N 1
ATOM 784 C CA . PHE A 1 100 ? -7.295 -6.254 9.250 1.00 95.56 100 PHE A CA 1
ATOM 785 C C . PHE A 1 100 ? -5.767 -6.238 9.326 1.00 95.56 100 PHE A C 1
ATOM 787 O O . PHE A 1 100 ? -5.132 -5.647 8.457 1.00 95.56 100 PHE A O 1
ATOM 794 N N . VAL A 1 101 ? -5.186 -6.917 10.322 1.00 95.69 101 VAL A N 1
ATOM 795 C CA . VAL A 1 101 ? -3.724 -6.964 10.501 1.00 95.69 101 VAL A CA 1
ATOM 796 C C . VAL A 1 101 ? -3.046 -7.547 9.260 1.00 95.69 101 VAL A C 1
ATOM 798 O O . VAL A 1 101 ? -2.115 -6.942 8.741 1.00 95.69 101 VAL A O 1
ATOM 801 N N . ARG A 1 102 ? -3.573 -8.653 8.716 1.00 95.75 102 ARG A N 1
ATOM 802 C CA . ARG A 1 102 ? -3.054 -9.250 7.475 1.00 95.75 102 ARG A CA 1
ATOM 803 C C . ARG A 1 102 ? -3.105 -8.306 6.279 1.00 95.75 102 ARG A C 1
ATOM 805 O O . ARG A 1 102 ? -2.136 -8.219 5.536 1.00 95.75 102 ARG 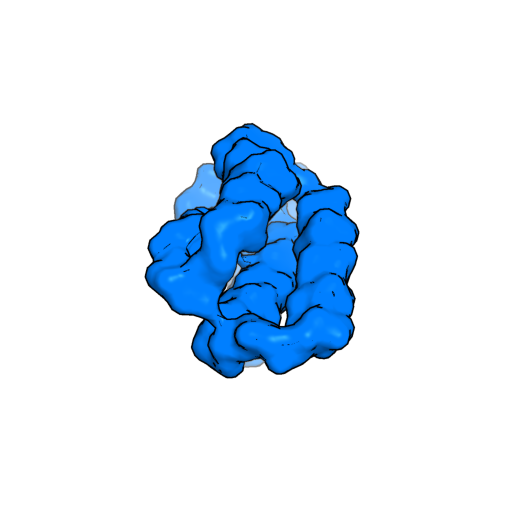A O 1
ATOM 812 N N . GLU A 1 103 ? -4.223 -7.614 6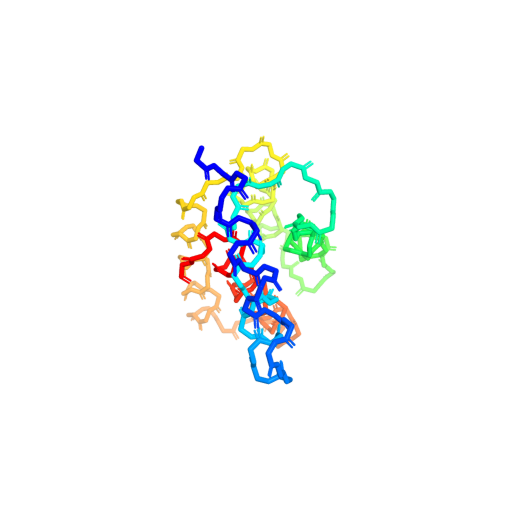.073 1.00 95.62 103 GLU A N 1
ATOM 813 C CA . GLU A 1 103 ? -4.328 -6.651 4.970 1.00 95.62 103 GLU A CA 1
ATOM 814 C C . GLU A 1 103 ? -3.327 -5.501 5.126 1.00 95.62 103 GLU A C 1
ATOM 816 O O . GLU A 1 103 ? -2.742 -5.063 4.137 1.00 95.62 103 GLU A O 1
ATOM 821 N N . LEU A 1 104 ? -3.095 -5.042 6.359 1.00 95.31 104 LEU A N 1
ATOM 822 C CA . LEU A 1 104 ? -2.122 -3.993 6.647 1.00 95.31 104 LEU A CA 1
ATOM 823 C C . LEU A 1 104 ? -0.675 -4.461 6.411 1.00 95.31 104 LEU A C 1
ATOM 825 O O . LEU A 1 104 ? 0.124 -3.703 5.869 1.00 95.31 104 LEU A O 1
ATOM 829 N N . GLU A 1 105 ? -0.354 -5.714 6.741 1.00 95.69 105 GLU A N 1
ATOM 830 C CA . GLU A 1 105 ? 0.946 -6.341 6.454 1.00 95.69 105 GLU A CA 1
ATOM 831 C C . GLU A 1 105 ? 1.190 -6.505 4.951 1.00 95.69 105 GLU A C 1
ATOM 833 O O . GLU A 1 105 ? 2.270 -6.182 4.459 1.00 95.69 105 GLU A O 1
ATOM 838 N N . ILE A 1 106 ? 0.180 -6.951 4.198 1.00 94.12 106 ILE A N 1
ATOM 839 C CA . ILE A 1 106 ? 0.271 -7.039 2.734 1.00 94.12 106 ILE A CA 1
ATOM 840 C C . ILE A 1 106 ? 0.472 -5.642 2.142 1.00 94.12 106 ILE A C 1
ATOM 842 O O . ILE A 1 106 ? 1.353 -5.448 1.308 1.00 94.12 106 ILE A O 1
ATOM 846 N N . PHE A 1 107 ? -0.300 -4.657 2.610 1.00 95.00 107 PHE A N 1
ATOM 847 C CA . PHE A 1 107 ? -0.146 -3.271 2.182 1.00 95.00 107 PHE A CA 1
ATOM 848 C C . PHE A 1 107 ? 1.259 -2.725 2.470 1.00 95.00 107 PHE A C 1
ATOM 850 O O . PHE A 1 107 ? 1.813 -2.009 1.641 1.00 95.00 107 PHE A O 1
ATOM 857 N N . HIS A 1 108 ? 1.856 -3.078 3.610 1.00 94.31 108 HIS A N 1
ATOM 858 C CA . HIS A 1 108 ? 3.223 -2.682 3.952 1.00 94.31 108 HIS A CA 1
ATOM 859 C C . HIS A 1 108 ? 4.250 -3.194 2.947 1.00 94.31 108 HIS A C 1
ATOM 861 O O . HIS A 1 108 ? 5.058 -2.408 2.452 1.00 94.31 108 HIS A O 1
ATOM 867 N N . VAL A 1 109 ? 4.166 -4.472 2.573 1.00 90.56 109 VAL A N 1
ATOM 868 C CA . VAL A 1 109 ? 5.038 -5.057 1.545 1.00 90.56 109 VAL A CA 1
ATOM 869 C C . VAL A 1 109 ? 4.817 -4.382 0.190 1.00 90.56 109 VAL A C 1
ATOM 871 O O . VAL A 1 109 ? 5.780 -3.968 -0.448 1.00 90.56 109 VAL A O 1
ATOM 874 N N . GLU A 1 110 ? 3.564 -4.200 -0.228 1.00 88.88 110 GLU A N 1
ATOM 875 C CA . GLU A 1 110 ? 3.239 -3.550 -1.505 1.00 88.88 110 GLU A CA 1
ATOM 876 C C . GLU A 1 110 ? 3.725 -2.099 -1.564 1.00 88.88 110 GLU A C 1
ATOM 878 O O . GLU A 1 110 ? 4.207 -1.648 -2.603 1.00 88.88 110 GLU A O 1
ATOM 883 N N . LEU A 1 111 ? 3.613 -1.354 -0.460 1.00 88.06 111 LEU A N 1
ATOM 884 C CA . LEU A 1 111 ? 4.069 0.030 -0.395 1.00 88.06 111 LEU A CA 1
ATOM 885 C C . LEU A 1 111 ? 5.602 0.115 -0.432 1.00 88.06 111 LEU A C 1
ATOM 887 O O . LEU A 1 111 ? 6.152 1.013 -1.068 1.00 88.06 111 LEU A O 1
ATOM 891 N N . ARG A 1 112 ? 6.298 -0.836 0.201 1.00 85.06 112 ARG A N 1
ATOM 892 C CA . ARG A 1 112 ? 7.759 -0.963 0.108 1.00 85.06 112 ARG A CA 1
ATOM 893 C C . ARG A 1 112 ? 8.215 -1.259 -1.312 1.00 85.06 112 ARG A C 1
ATOM 895 O O . ARG A 1 112 ? 9.097 -0.574 -1.823 1.00 85.06 112 ARG A O 1
ATOM 902 N N . GLU A 1 113 ? 7.572 -2.219 -1.972 1.00 81.56 113 GLU A N 1
ATOM 903 C CA . GLU A 1 113 ? 7.845 -2.534 -3.375 1.00 81.56 113 GLU A CA 1
ATOM 904 C C . GLU A 1 113 ? 7.564 -1.330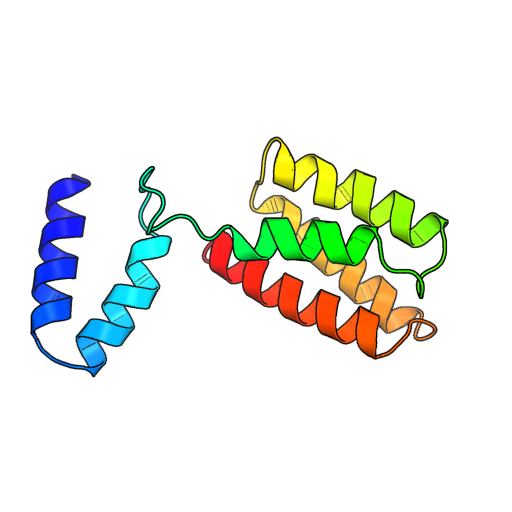 -4.285 1.00 81.56 113 GLU A C 1
ATOM 906 O O . GLU A 1 113 ? 8.370 -1.029 -5.161 1.00 81.56 113 GLU A O 1
ATOM 911 N N . PHE A 1 114 ? 6.483 -0.582 -4.037 1.00 80.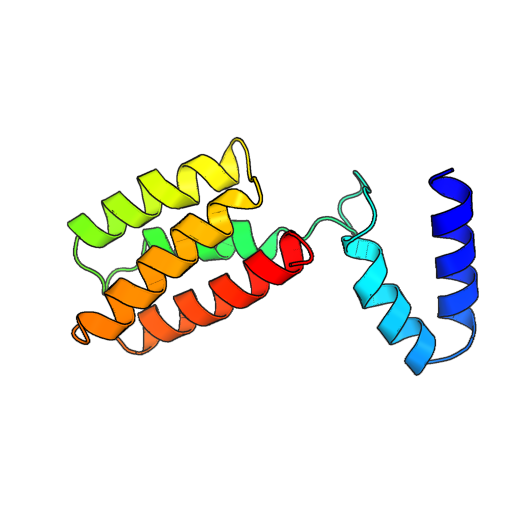50 114 PHE A N 1
ATOM 912 C CA . PHE A 1 114 ? 6.142 0.629 -4.790 1.00 80.50 114 PHE A CA 1
ATOM 913 C C . PHE A 1 114 ? 7.221 1.716 -4.714 1.00 80.50 114 PHE A C 1
ATOM 915 O O . PHE A 1 114 ? 7.517 2.358 -5.721 1.00 80.50 114 PHE A O 1
ATOM 922 N N . PHE A 1 115 ? 7.837 1.910 -3.546 1.00 77.44 115 PHE A N 1
ATOM 923 C CA . PHE A 1 115 ? 8.933 2.869 -3.373 1.00 77.44 115 PHE A CA 1
ATOM 924 C C . PHE A 1 115 ? 10.330 2.284 -3.627 1.00 77.44 115 PHE A C 1
ATOM 926 O O . PHE A 1 115 ? 11.306 3.032 -3.584 1.00 77.44 115 PHE A O 1
ATOM 933 N N . ASN A 1 116 ? 10.443 0.987 -3.927 1.00 72.38 116 ASN A N 1
ATOM 934 C CA . ASN A 1 116 ? 11.711 0.257 -4.044 1.00 72.38 116 ASN A CA 1
ATOM 935 C C . ASN A 1 116 ? 12.569 0.296 -2.758 1.00 72.38 116 ASN A C 1
ATOM 937 O O . ASN A 1 116 ? 13.778 0.528 -2.834 1.00 72.38 116 ASN A O 1
ATOM 941 N N . ALA A 1 117 ? 11.945 0.090 -1.590 1.00 58.84 117 ALA A N 1
ATOM 942 C CA . ALA A 1 117 ? 12.550 0.214 -0.253 1.00 58.84 117 ALA A CA 1
ATOM 943 C C . ALA A 1 117 ? 12.572 -1.088 0.573 1.00 58.84 117 ALA A C 1
ATOM 945 O O . ALA A 1 117 ? 11.616 -1.892 0.527 1.00 58.84 117 ALA A O 1
#